Protein AF-A0A8T6X3N9-F1 (afdb_monomer)

Structure (mmCIF, N/CA/C/O backbone):
data_AF-A0A8T6X3N9-F1
#
_entry.id   AF-A0A8T6X3N9-F1
#
loop_
_atom_site.group_PDB
_atom_site.id
_atom_site.type_symbol
_atom_site.label_atom_id
_atom_site.label_alt_id
_atom_site.label_comp_id
_atom_site.label_asym_id
_atom_site.label_entity_id
_atom_site.label_seq_id
_atom_site.pdbx_PDB_ins_code
_atom_site.Cartn_x
_atom_site.Cartn_y
_atom_site.Cartn_z
_atom_site.occupancy
_atom_site.B_iso_or_equiv
_atom_site.auth_seq_id
_atom_site.auth_comp_id
_atom_site.auth_asym_id
_atom_site.auth_atom_id
_atom_site.pdbx_PDB_model_num
ATOM 1 N N . MET A 1 1 ? 31.431 1.020 -22.360 1.00 53.38 1 MET A N 1
ATOM 2 C CA . MET A 1 1 ? 31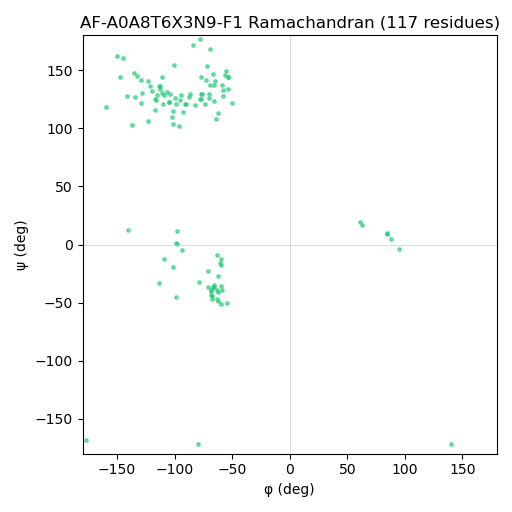.102 -0.129 -21.483 1.00 53.38 1 MET A CA 1
ATOM 3 C C . MET A 1 1 ? 29.617 -0.202 -21.123 1.00 53.38 1 MET A C 1
ATOM 5 O O . MET A 1 1 ? 29.113 -1.302 -20.970 1.00 53.38 1 MET A O 1
ATOM 9 N N . GLU A 1 2 ? 28.910 0.926 -21.017 1.00 49.91 2 GLU A N 1
ATOM 10 C CA . GLU A 1 2 ? 27.474 0.998 -20.677 1.00 49.91 2 GLU A CA 1
ATOM 11 C C . GLU A 1 2 ? 26.547 0.440 -21.777 1.00 49.91 2 GLU A C 1
ATOM 13 O O . GLU A 1 2 ? 25.712 -0.414 -21.507 1.00 49.91 2 GLU A O 1
ATOM 18 N N . ARG A 1 3 ? 26.813 0.768 -23.051 1.00 53.06 3 ARG A N 1
ATOM 19 C CA . ARG A 1 3 ? 26.051 0.243 -24.205 1.00 53.06 3 ARG A CA 1
ATOM 20 C C . ARG A 1 3 ? 26.070 -1.287 -24.343 1.00 53.06 3 ARG A C 1
ATOM 22 O O . ARG A 1 3 ? 25.068 -1.872 -24.728 1.00 53.06 3 ARG A O 1
ATOM 29 N N . ALA A 1 4 ? 27.188 -1.933 -24.001 1.00 59.19 4 ALA A N 1
ATOM 30 C CA . ALA A 1 4 ? 27.318 -3.391 -24.067 1.00 59.19 4 ALA A CA 1
ATOM 31 C C . ALA A 1 4 ? 26.489 -4.095 -22.974 1.00 59.19 4 ALA A C 1
ATOM 33 O O . ALA A 1 4 ? 25.864 -5.115 -23.248 1.00 59.19 4 ALA A O 1
ATOM 34 N N . ARG A 1 5 ? 26.413 -3.507 -21.766 1.00 55.19 5 ARG A N 1
ATOM 35 C CA . ARG A 1 5 ? 25.546 -3.984 -20.671 1.00 55.19 5 ARG A CA 1
ATOM 36 C C . ARG A 1 5 ? 24.063 -3.831 -21.004 1.00 55.19 5 ARG A C 1
ATOM 38 O O . ARG A 1 5 ? 23.282 -4.717 -20.670 1.00 55.19 5 ARG A O 1
ATOM 45 N N . ASP A 1 6 ? 23.684 -2.758 -21.695 1.00 59.38 6 ASP A N 1
ATOM 46 C CA . ASP A 1 6 ? 22.311 -2.552 -22.173 1.00 59.38 6 ASP A CA 1
ATOM 47 C C . ASP A 1 6 ? 21.919 -3.535 -23.278 1.00 59.38 6 ASP A C 1
ATOM 49 O O . ASP A 1 6 ? 20.797 -4.038 -23.297 1.00 59.38 6 ASP A O 1
ATOM 53 N N . GLU A 1 7 ? 22.829 -3.828 -24.206 1.00 65.81 7 GLU A N 1
ATOM 54 C CA . GLU A 1 7 ? 22.609 -4.805 -25.275 1.00 65.81 7 GLU A CA 1
ATOM 55 C C . GLU A 1 7 ? 22.514 -6.236 -24.744 1.00 65.81 7 GLU A C 1
ATOM 57 O O . GLU A 1 7 ? 21.664 -7.002 -25.198 1.00 65.81 7 GLU A O 1
ATOM 62 N N . GLU A 1 8 ? 23.338 -6.590 -23.759 1.00 69.81 8 GLU A N 1
ATOM 63 C CA . GLU A 1 8 ? 23.278 -7.877 -23.068 1.00 69.81 8 GLU A CA 1
ATOM 64 C C . GLU A 1 8 ? 21.996 -8.005 -22.235 1.00 69.81 8 GLU A C 1
ATOM 66 O O . GLU A 1 8 ? 21.279 -8.995 -22.385 1.00 69.81 8 GLU A O 1
ATOM 71 N N . ARG A 1 9 ? 21.610 -6.956 -21.484 1.00 66.50 9 ARG A N 1
ATOM 72 C CA . ARG A 1 9 ? 20.292 -6.870 -20.826 1.00 66.50 9 ARG A CA 1
ATOM 73 C C . ARG A 1 9 ? 19.164 -7.063 -21.826 1.00 66.50 9 ARG A C 1
ATOM 75 O O . ARG A 1 9 ? 18.292 -7.887 -21.590 1.00 66.50 9 ARG A O 1
ATOM 82 N N . ARG A 1 10 ? 19.168 -6.341 -22.952 1.00 68.50 10 ARG A N 1
ATOM 83 C CA . ARG A 1 10 ? 18.131 -6.471 -23.992 1.00 68.50 10 ARG A CA 1
ATOM 84 C C . ARG A 1 10 ? 18.047 -7.887 -24.544 1.00 68.50 10 ARG A C 1
ATOM 86 O O . ARG A 1 10 ? 16.944 -8.357 -24.800 1.00 68.50 10 ARG A O 1
ATOM 93 N N . ARG A 1 11 ? 19.186 -8.557 -24.738 1.00 75.19 11 ARG A N 1
ATOM 94 C CA . ARG A 1 11 ? 19.235 -9.935 -25.241 1.00 75.19 11 ARG A CA 1
ATOM 95 C C . ARG A 1 11 ? 18.660 -10.912 -24.217 1.00 75.19 11 ARG A C 1
ATOM 97 O O . ARG A 1 11 ? 17.793 -11.698 -24.571 1.00 75.19 11 ARG A O 1
ATOM 104 N N . ILE A 1 12 ? 19.069 -10.785 -22.954 1.00 72.19 12 ILE A N 1
ATOM 105 C CA . ILE A 1 12 ? 18.575 -11.602 -21.838 1.00 72.19 12 ILE A CA 1
ATOM 106 C C . ILE A 1 12 ? 17.072 -11.391 -21.632 1.00 72.19 12 ILE A C 1
ATOM 108 O O . ILE A 1 12 ? 16.326 -12.364 -21.589 1.00 72.19 12 ILE A O 1
ATOM 112 N N . TYR A 1 13 ? 16.605 -10.139 -21.578 1.00 70.31 13 TYR A N 1
ATOM 113 C CA . TYR A 1 13 ? 15.179 -9.831 -21.447 1.00 70.31 13 TYR A CA 1
ATOM 114 C C . TYR A 1 13 ? 14.378 -10.349 -22.640 1.00 70.31 13 TYR A C 1
ATOM 116 O O . TYR A 1 13 ? 13.312 -10.911 -22.433 1.00 70.31 13 TYR A O 1
ATOM 124 N N . ARG A 1 14 ? 14.886 -10.226 -23.873 1.00 74.31 14 ARG A N 1
ATOM 125 C CA . ARG A 1 14 ? 14.223 -10.786 -25.059 1.00 74.31 14 ARG A CA 1
ATOM 126 C C . ARG A 1 14 ? 14.054 -12.300 -24.944 1.00 74.31 14 ARG A C 1
ATOM 128 O O . ARG A 1 14 ? 12.941 -12.782 -25.094 1.00 74.31 14 ARG A O 1
ATOM 135 N N . THR A 1 15 ? 15.123 -13.029 -24.632 1.00 72.25 15 THR A N 1
ATOM 136 C CA . THR A 1 15 ? 15.065 -14.490 -24.483 1.00 72.25 15 THR A CA 1
ATOM 137 C C . THR A 1 15 ? 14.153 -14.909 -23.329 1.00 72.25 15 THR A C 1
ATOM 139 O O . THR A 1 15 ? 13.399 -15.867 -23.473 1.00 72.25 15 THR A O 1
ATOM 142 N N . LEU A 1 16 ? 14.166 -14.181 -22.207 1.00 68.19 16 LEU A N 1
ATOM 143 C CA . LEU A 1 16 ? 13.241 -14.415 -21.096 1.00 68.19 16 LEU A CA 1
ATOM 144 C C . LEU A 1 16 ? 11.787 -14.177 -21.519 1.00 68.19 16 LEU A C 1
ATOM 146 O O . LEU A 1 16 ? 10.958 -15.039 -21.270 1.00 68.19 16 LEU A O 1
ATOM 150 N N . TYR A 1 17 ? 11.477 -13.077 -22.213 1.00 69.56 17 TYR A N 1
ATOM 151 C CA . TYR A 1 17 ? 10.119 -12.781 -22.688 1.00 69.56 17 TYR A CA 1
ATOM 152 C C . TYR A 1 17 ? 9.614 -13.774 -23.741 1.00 69.56 17 TYR A C 1
ATOM 154 O O . TYR A 1 17 ? 8.436 -14.113 -23.731 1.00 69.56 17 TYR A O 1
ATOM 162 N N . GLU A 1 18 ? 10.482 -14.248 -24.634 1.00 74.62 18 GLU A N 1
ATOM 163 C CA . GLU A 1 18 ? 10.124 -15.226 -25.673 1.00 74.62 18 GLU A CA 1
ATOM 164 C C . GLU A 1 18 ? 9.863 -16.629 -25.103 1.00 74.62 18 GLU A C 1
ATOM 166 O O . GLU A 1 18 ? 9.172 -17.427 -25.732 1.00 74.62 18 GLU A O 1
ATOM 171 N N . THR A 1 19 ? 10.409 -16.937 -23.922 1.00 75.25 19 THR A N 1
ATOM 172 C CA . THR A 1 19 ? 10.308 -18.266 -23.295 1.00 75.25 19 THR A CA 1
ATOM 173 C C . THR A 1 19 ? 9.409 -18.298 -22.059 1.00 75.25 19 THR A C 1
ATOM 175 O O . THR A 1 19 ? 9.056 -19.386 -21.603 1.00 75.25 19 THR A O 1
ATOM 178 N N . MET A 1 20 ? 9.011 -17.138 -21.519 1.00 69.00 20 MET A N 1
ATOM 179 C CA . MET A 1 20 ? 8.129 -17.062 -20.357 1.00 69.00 20 MET A CA 1
ATOM 180 C C . MET A 1 20 ? 6.695 -17.432 -20.755 1.00 69.00 20 MET A C 1
ATOM 182 O O . MET A 1 20 ? 6.103 -16.743 -21.591 1.00 69.00 20 MET A O 1
ATOM 186 N N . PRO A 1 21 ? 6.091 -18.466 -20.143 1.00 70.25 21 PRO A N 1
ATOM 187 C CA . PRO A 1 21 ? 4.663 -18.690 -20.285 1.00 70.25 21 PRO A CA 1
ATOM 188 C C . PRO A 1 21 ? 3.926 -17.499 -19.664 1.00 70.25 21 PRO A C 1
ATOM 190 O O . PRO A 1 21 ? 3.930 -17.317 -18.445 1.00 70.25 21 PRO A O 1
ATOM 193 N N . PHE A 1 22 ? 3.326 -16.660 -20.509 1.00 69.25 22 PHE A N 1
ATOM 194 C CA . PHE A 1 22 ? 2.446 -15.596 -20.044 1.00 69.25 22 PHE A CA 1
ATOM 195 C C . PHE A 1 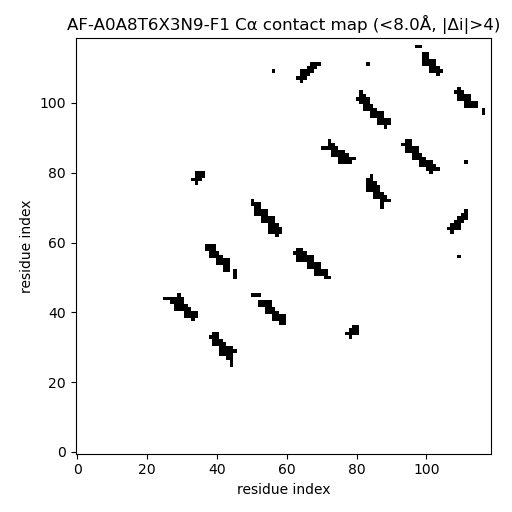22 ? 1.157 -16.220 -19.504 1.00 69.25 22 PHE A C 1
ATOM 197 O O . PHE A 1 22 ? 0.550 -17.035 -20.204 1.00 69.25 22 PHE A O 1
ATOM 204 N N . PRO A 1 23 ? 0.718 -15.856 -18.287 1.00 73.75 23 PRO A N 1
ATOM 205 C CA . PRO A 1 23 ? -0.563 -16.313 -17.775 1.00 73.75 23 PRO A CA 1
ATOM 206 C C . PRO A 1 23 ? -1.689 -15.894 -18.724 1.00 73.75 23 PRO A C 1
ATOM 208 O O . PRO A 1 23 ? -1.767 -14.730 -19.115 1.00 73.75 23 PRO A O 1
ATOM 211 N N . GLU A 1 24 ? -2.595 -16.817 -19.055 1.00 79.81 24 GLU A N 1
ATOM 212 C CA . GLU A 1 24 ? -3.825 -16.474 -19.789 1.00 79.81 24 GLU A CA 1
ATOM 213 C C . GLU A 1 24 ? -4.707 -15.507 -18.982 1.00 79.81 24 GLU A C 1
ATOM 215 O O . GLU A 1 24 ? -5.462 -14.715 -19.545 1.00 79.81 24 GLU A O 1
ATOM 220 N N . ILE A 1 25 ? -4.585 -15.554 -17.650 1.00 81.81 25 ILE A N 1
ATOM 221 C CA . ILE A 1 25 ? -5.305 -14.707 -16.705 1.00 81.81 25 ILE A CA 1
ATOM 222 C C . ILE A 1 25 ? -4.290 -14.088 -15.750 1.00 81.81 25 ILE A C 1
ATOM 224 O O . ILE A 1 25 ? -3.567 -14.795 -15.048 1.00 81.81 25 ILE A O 1
ATOM 228 N N . MET A 1 26 ? -4.258 -12.759 -15.708 1.00 82.44 26 MET A N 1
ATOM 229 C CA . MET A 1 26 ? -3.458 -12.037 -14.722 1.00 82.44 26 MET A CA 1
ATOM 230 C C . MET A 1 26 ? -4.166 -12.058 -13.361 1.00 82.44 26 MET A C 1
ATOM 232 O O . MET A 1 26 ? -5.397 -11.951 -13.331 1.00 82.44 26 MET A O 1
ATOM 236 N N . PRO A 1 27 ? -3.428 -12.151 -12.240 1.00 86.19 27 PRO A N 1
ATOM 237 C CA . PRO A 1 27 ? -4.021 -11.986 -10.919 1.00 86.19 27 PRO A CA 1
ATOM 238 C C . PRO A 1 27 ? -4.751 -10.644 -10.810 1.00 86.19 27 PRO A C 1
ATOM 240 O O . PRO A 1 27 ? -4.368 -9.661 -11.443 1.00 86.19 27 PRO A O 1
ATOM 243 N N . ALA A 1 28 ? -5.809 -10.598 -10.00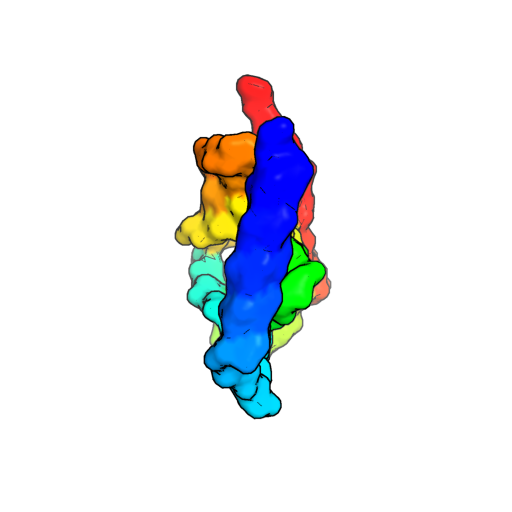3 1.00 86.56 28 ALA A N 1
ATOM 244 C CA . ALA A 1 28 ? -6.491 -9.341 -9.697 1.00 86.56 28 ALA A CA 1
ATOM 245 C C . ALA A 1 28 ? -5.726 -8.523 -8.640 1.00 86.56 28 ALA A C 1
ATOM 247 O O . ALA A 1 28 ? -5.720 -7.293 -8.692 1.00 86.56 28 ALA A O 1
ATOM 248 N N . TYR A 1 29 ? -5.047 -9.211 -7.718 1.00 91.75 29 TYR A N 1
ATOM 249 C CA . TYR A 1 29 ? -4.424 -8.623 -6.536 1.00 91.75 29 TYR A CA 1
ATOM 250 C C . TYR A 1 29 ? -3.013 -9.180 -6.320 1.00 91.75 29 TYR A C 1
ATOM 252 O O . TYR A 1 29 ? -2.755 -10.335 -6.661 1.00 91.75 29 TYR A O 1
ATOM 260 N N . GLU A 1 30 ? -2.126 -8.351 -5.773 1.00 90.81 30 GLU A N 1
ATOM 261 C CA . GLU A 1 30 ? -0.723 -8.681 -5.476 1.00 90.81 30 GLU A CA 1
ATOM 262 C C . GLU A 1 30 ? -0.525 -9.052 -4.000 1.00 90.81 30 GLU A C 1
ATOM 264 O O . GLU A 1 30 ? 0.134 -10.043 -3.694 1.00 90.81 30 GLU A O 1
ATOM 269 N N . ASP A 1 31 ? -1.105 -8.270 -3.084 1.00 93.06 31 ASP A N 1
ATOM 270 C CA . ASP A 1 31 ? -0.862 -8.378 -1.642 1.00 93.06 31 ASP A CA 1
ATOM 271 C C . ASP A 1 31 ? -2.099 -7.956 -0.829 1.00 93.06 31 ASP A C 1
ATOM 273 O O . ASP A 1 31 ? -3.007 -7.287 -1.338 1.00 93.06 31 ASP A O 1
ATOM 277 N N . LEU A 1 32 ? -2.141 -8.357 0.444 1.00 94.75 32 LEU A N 1
ATOM 278 C CA . LEU A 1 32 ? -3.206 -8.027 1.386 1.00 94.75 32 LEU A CA 1
ATOM 279 C C . LEU A 1 32 ? -2.641 -7.762 2.785 1.00 94.75 32 LEU A C 1
ATOM 281 O O . LEU A 1 32 ? -1.946 -8.595 3.363 1.00 94.75 32 LEU A O 1
ATOM 285 N N . VAL A 1 33 ? -3.007 -6.617 3.364 1.00 96.06 33 VAL A N 1
ATOM 286 C CA . VAL A 1 33 ? -2.564 -6.184 4.699 1.00 96.06 33 VAL A CA 1
ATOM 287 C C . VAL A 1 33 ? -3.765 -5.698 5.509 1.00 96.06 33 VAL A C 1
ATOM 289 O O . VAL A 1 33 ? -4.697 -5.115 4.963 1.00 96.06 33 VAL A O 1
ATOM 292 N N . VAL A 1 34 ? -3.762 -5.932 6.821 1.00 96.50 34 VAL A N 1
ATOM 293 C CA . VAL A 1 34 ? -4.790 -5.421 7.742 1.00 96.50 34 VAL A CA 1
ATOM 294 C C . VAL A 1 34 ? -4.192 -4.290 8.572 1.00 96.50 34 VAL A C 1
ATOM 296 O O . VAL A 1 34 ? -3.100 -4.448 9.117 1.00 96.50 34 VAL A O 1
ATOM 299 N N . ASP A 1 35 ? -4.887 -3.154 8.655 1.00 96.00 35 ASP A N 1
ATOM 300 C CA . ASP A 1 35 ? -4.441 -2.016 9.465 1.00 96.00 35 ASP A CA 1
ATOM 301 C C . ASP A 1 35 ? -4.834 -2.133 10.945 1.00 96.00 35 ASP A C 1
ATOM 303 O O . ASP A 1 35 ? -5.605 -3.008 11.346 1.00 96.00 35 ASP A O 1
ATOM 307 N N . ALA A 1 36 ? -4.309 -1.227 11.773 1.00 95.62 36 ALA A N 1
ATOM 308 C CA . ALA A 1 36 ? -4.571 -1.196 13.213 1.00 95.62 36 ALA A CA 1
ATOM 309 C C . ALA A 1 36 ? -6.061 -1.029 13.595 1.00 95.62 36 ALA A C 1
ATOM 311 O O . ALA A 1 36 ? -6.437 -1.316 14.730 1.00 95.62 36 ALA A O 1
ATOM 312 N N . GLU A 1 37 ? -6.916 -0.575 12.672 1.00 93.69 37 GLU A N 1
ATOM 313 C CA . GLU A 1 37 ? -8.364 -0.416 12.869 1.00 93.69 37 GLU A CA 1
ATOM 314 C C . GLU A 1 37 ? -9.172 -1.599 12.301 1.00 93.69 37 GLU A C 1
ATOM 316 O O . GLU A 1 37 ? -10.400 -1.622 12.404 1.00 93.69 37 GLU A O 1
ATOM 321 N N . GLY A 1 38 ? -8.497 -2.598 11.724 1.00 95.25 38 GLY A N 1
ATOM 322 C CA . GLY A 1 38 ? -9.113 -3.776 11.120 1.00 95.25 38 GLY A CA 1
ATOM 323 C C . GLY A 1 38 ? -9.574 -3.576 9.676 1.00 95.25 38 GLY A C 1
ATOM 324 O O . GLY A 1 38 ? -10.260 -4.450 9.144 1.00 95.25 38 GLY A O 1
ATOM 325 N N . ASN A 1 39 ? -9.223 -2.460 9.028 1.00 95.81 39 ASN A N 1
ATOM 326 C CA . ASN A 1 39 ? -9.505 -2.284 7.606 1.00 95.81 39 ASN A CA 1
ATOM 327 C C . ASN A 1 39 ? -8.573 -3.176 6.783 1.00 95.81 39 ASN A C 1
ATOM 329 O O . ASN A 1 39 ? -7.386 -3.309 7.087 1.00 95.81 39 ASN A O 1
ATOM 333 N N . VAL A 1 40 ? -9.107 -3.749 5.710 1.00 96.81 40 VAL A N 1
ATOM 334 C CA . VAL A 1 40 ? -8.368 -4.604 4.783 1.00 96.81 40 VAL A CA 1
ATOM 335 C C . VAL A 1 40 ? -7.886 -3.766 3.611 1.00 96.81 40 VAL A C 1
ATOM 337 O O . VAL A 1 40 ? -8.680 -3.125 2.927 1.00 96.81 40 VAL A O 1
ATOM 340 N N . TRP A 1 41 ? -6.583 -3.790 3.380 1.00 97.00 41 TRP A N 1
ATOM 341 C CA . TRP A 1 41 ? -5.909 -3.137 2.272 1.00 97.00 41 TRP A CA 1
ATOM 342 C C . TRP A 1 41 ? -5.527 -4.196 1.249 1.00 97.00 41 TRP A C 1
ATOM 344 O O . TRP A 1 41 ? -4.811 -5.137 1.580 1.00 97.00 41 TRP A O 1
ATOM 354 N N . VAL A 1 42 ? -5.993 -4.038 0.015 1.00 97.00 42 VAL A N 1
ATOM 355 C CA . VAL A 1 42 ? -5.760 -4.984 -1.079 1.00 97.00 42 VAL A CA 1
ATOM 356 C C . VAL A 1 42 ? -4.968 -4.287 -2.176 1.00 97.00 42 VAL A C 1
ATOM 358 O O . VAL A 1 42 ? -5.453 -3.325 -2.773 1.00 97.00 42 VAL A O 1
ATOM 361 N N . GLU A 1 43 ? -3.747 -4.745 -2.442 1.00 95.50 43 GLU A N 1
ATOM 362 C CA . GLU A 1 43 ? -2.928 -4.208 -3.529 1.00 95.50 43 GLU A CA 1
ATOM 363 C C . GLU A 1 43 ? -3.433 -4.756 -4.863 1.00 95.50 43 GLU A C 1
ATOM 365 O O . GLU A 1 43 ? -3.512 -5.969 -5.061 1.00 95.50 43 GLU A O 1
ATOM 370 N N . ALA A 1 44 ? -3.756 -3.869 -5.800 1.00 93.00 44 ALA A N 1
ATOM 371 C CA . ALA A 1 44 ? -4.065 -4.265 -7.166 1.00 93.00 44 ALA A CA 1
ATOM 372 C C . ALA A 1 44 ? -2.816 -4.849 -7.841 1.00 93.00 44 ALA A C 1
ATOM 374 O O . ALA A 1 44 ? -1.729 -4.277 -7.743 1.00 93.00 44 ALA A O 1
ATOM 375 N N . TYR A 1 45 ? -2.986 -5.948 -8.579 1.00 90.00 45 TYR A N 1
ATOM 376 C CA . TYR A 1 45 ? -1.882 -6.550 -9.321 1.00 90.00 45 TYR A CA 1
ATOM 377 C C . TYR A 1 45 ? -1.273 -5.550 -10.312 1.00 90.00 45 TYR A C 1
ATOM 379 O O . TYR A 1 45 ? -1.977 -4.961 -11.144 1.00 90.00 45 TYR A O 1
ATOM 387 N N . ARG A 1 46 ? 0.050 -5.382 -10.250 1.00 87.75 46 ARG A N 1
ATOM 388 C CA . ARG A 1 46 ? 0.793 -4.481 -11.136 1.00 87.75 46 ARG A CA 1
ATOM 389 C C . ARG A 1 46 ? 1.259 -5.223 -12.379 1.00 87.75 46 ARG A C 1
ATOM 391 O O . ARG A 1 46 ? 2.007 -6.194 -12.315 1.00 87.75 46 ARG A O 1
ATOM 398 N N . ARG A 1 47 ? 0.829 -4.745 -13.547 1.00 81.88 47 ARG A N 1
ATOM 399 C CA . ARG A 1 47 ? 1.323 -5.259 -14.832 1.00 81.88 47 ARG A CA 1
ATOM 400 C C . ARG A 1 47 ? 2.768 -4.802 -15.054 1.00 81.88 47 ARG A C 1
ATOM 402 O O . ARG A 1 47 ? 3.131 -3.731 -14.572 1.00 81.88 47 ARG A O 1
ATOM 409 N N . PRO A 1 48 ? 3.578 -5.540 -15.835 1.00 78.81 48 PRO A N 1
ATOM 410 C CA . PRO A 1 48 ? 4.889 -5.051 -16.251 1.00 78.81 48 PRO A CA 1
ATOM 411 C C . PRO A 1 48 ? 4.792 -3.633 -16.843 1.00 78.81 48 PRO A C 1
ATOM 413 O O . PRO A 1 48 ? 4.052 -3.413 -17.802 1.00 78.81 48 PRO A O 1
ATOM 416 N N . GLY A 1 49 ? 5.520 -2.679 -16.253 1.00 79.06 49 GLY A N 1
ATOM 417 C CA . GLY A 1 49 ? 5.487 -1.257 -16.618 1.00 79.06 49 GLY A CA 1
ATOM 418 C C . GLY A 1 49 ? 4.533 -0.375 -15.796 1.00 79.06 49 GLY A C 1
ATOM 419 O O . GLY A 1 49 ? 4.524 0.834 -16.012 1.00 79.06 49 GLY A O 1
ATOM 420 N N . ASP A 1 50 ? 3.745 -0.939 -14.872 1.00 82.56 50 ASP A N 1
ATOM 421 C CA . ASP A 1 50 ? 3.021 -0.183 -13.841 1.00 82.56 50 ASP A CA 1
ATOM 422 C C . ASP A 1 50 ? 3.829 -0.177 -12.537 1.00 82.56 50 ASP A C 1
ATOM 424 O O . ASP A 1 50 ? 3.858 -1.156 -11.788 1.00 82.56 50 ASP A O 1
ATOM 428 N N . ASP A 1 51 ? 4.498 0.941 -12.269 1.00 82.69 51 ASP A N 1
ATOM 429 C CA . ASP A 1 51 ? 5.402 1.067 -11.124 1.00 82.69 51 ASP A CA 1
ATOM 430 C C . ASP A 1 51 ? 4.719 1.645 -9.878 1.00 82.69 51 ASP A C 1
ATOM 432 O O . ASP A 1 51 ? 5.351 1.735 -8.824 1.00 82.69 51 ASP A O 1
ATOM 436 N N . GLN A 1 52 ? 3.447 2.048 -9.978 1.00 88.25 52 GLN A N 1
ATOM 437 C CA . GLN A 1 52 ? 2.734 2.793 -8.944 1.00 88.25 52 GLN A CA 1
ATOM 438 C C . GLN A 1 52 ? 1.803 1.863 -8.149 1.00 88.25 52 GLN A C 1
ATOM 440 O O . GLN A 1 52 ? 0.718 1.532 -8.631 1.00 88.25 52 GLN A O 1
ATOM 445 N N . PRO A 1 53 ? 2.156 1.460 -6.910 1.00 90.56 53 PRO A N 1
ATOM 446 C CA . PRO A 1 53 ? 1.285 0.601 -6.120 1.00 90.56 53 PRO A CA 1
ATOM 447 C C . PRO A 1 53 ? -0.018 1.320 -5.769 1.00 90.56 53 PRO A C 1
ATOM 449 O O . PRO A 1 53 ? -0.029 2.520 -5.453 1.00 90.56 53 PRO A O 1
ATOM 452 N N . ARG A 1 54 ? -1.115 0.564 -5.826 1.00 93.31 54 ARG A N 1
ATOM 453 C CA . ARG A 1 54 ? -2.477 1.035 -5.589 1.00 93.31 54 ARG A CA 1
ATOM 454 C C . ARG A 1 54 ? -3.204 0.052 -4.685 1.00 93.31 54 ARG A C 1
ATOM 456 O O . ARG A 1 54 ? -3.291 -1.127 -5.008 1.00 93.31 54 ARG A O 1
ATOM 463 N N . TRP A 1 55 ? -3.762 0.575 -3.605 1.00 95.12 55 TRP A N 1
ATOM 464 C CA . TRP A 1 55 ? -4.427 -0.191 -2.563 1.00 95.12 55 TRP A CA 1
ATOM 465 C C . TRP A 1 55 ? -5.903 0.171 -2.505 1.00 95.12 55 TRP A C 1
ATOM 467 O O . TRP A 1 55 ? -6.239 1.342 -2.338 1.00 95.12 55 TRP A O 1
ATOM 477 N N . GLU A 1 56 ? -6.781 -0.813 -2.631 1.00 95.56 56 GLU A N 1
ATOM 478 C CA . GLU A 1 56 ? -8.200 -0.679 -2.307 1.00 95.56 56 GLU A CA 1
ATOM 479 C C . GLU A 1 56 ? -8.397 -0.978 -0.822 1.00 95.56 56 GLU A C 1
ATOM 481 O O . GLU A 1 56 ? -7.904 -1.986 -0.319 1.00 95.56 56 GLU A O 1
ATOM 486 N N . VAL A 1 57 ? -9.087 -0.089 -0.108 1.00 95.19 57 VAL A N 1
ATOM 487 C CA . VAL A 1 57 ? -9.279 -0.204 1.341 1.00 95.19 57 VAL A CA 1
ATOM 488 C C . VAL A 1 57 ? -10.736 -0.519 1.634 1.00 95.19 57 VAL A C 1
ATOM 490 O O . VAL A 1 57 ? -11.631 0.179 1.156 1.00 95.19 57 VAL A O 1
ATOM 493 N N . PHE A 1 58 ? -10.971 -1.538 2.451 1.00 94.94 58 PHE A N 1
ATOM 494 C CA . PHE A 1 58 ? -12.293 -1.985 2.871 1.00 94.94 58 PHE A CA 1
ATOM 495 C C . PHE A 1 58 ? -12.400 -1.964 4.391 1.00 94.94 58 PHE A C 1
ATOM 497 O O . PHE A 1 58 ? -11.455 -2.331 5.086 1.00 94.94 58 PHE A O 1
ATOM 504 N N . ASP A 1 59 ? -13.552 -1.558 4.917 1.00 93.75 59 ASP A N 1
ATOM 505 C CA . ASP A 1 59 ? -13.824 -1.661 6.349 1.00 93.75 59 ASP A CA 1
ATOM 506 C C . ASP A 1 59 ? -13.991 -3.137 6.784 1.00 93.75 59 ASP A C 1
ATOM 508 O O . ASP A 1 59 ? -14.147 -4.023 5.935 1.00 93.75 59 ASP A O 1
ATOM 512 N N . PRO A 1 60 ? -14.017 -3.441 8.097 1.00 95.19 60 PRO A N 1
ATOM 513 C CA . PRO A 1 60 ? -14.201 -4.812 8.587 1.00 95.19 60 PRO A CA 1
ATOM 514 C C . PRO A 1 60 ? -15.514 -5.491 8.155 1.00 95.19 60 PRO A C 1
ATOM 516 O O . PRO A 1 60 ? -15.690 -6.690 8.365 1.00 95.19 60 PRO A O 1
ATOM 519 N N . ARG A 1 61 ? -16.472 -4.737 7.602 1.00 95.19 61 ARG A N 1
ATOM 520 C CA . ARG A 1 61 ? -17.751 -5.234 7.076 1.00 95.19 61 ARG A CA 1
ATOM 521 C C . ARG A 1 61 ? -17.720 -5.408 5.552 1.00 95.19 61 ARG A C 1
ATOM 523 O O . ARG A 1 61 ? -18.732 -5.808 4.980 1.00 95.19 61 ARG A O 1
ATOM 530 N N . GLY A 1 62 ? -16.587 -5.129 4.904 1.00 93.50 62 GLY A N 1
ATOM 531 C CA . GLY A 1 62 ? -16.390 -5.221 3.459 1.00 93.50 62 GLY A CA 1
ATOM 532 C C . GLY A 1 62 ? -16.828 -3.980 2.678 1.00 93.50 62 GLY A C 1
ATOM 533 O O . GLY A 1 62 ? -16.884 -4.028 1.451 1.00 93.50 62 GLY A O 1
ATOM 534 N N . ALA A 1 63 ? -17.155 -2.867 3.341 1.00 94.62 63 ALA A N 1
ATOM 535 C CA . ALA A 1 63 ? -17.513 -1.636 2.646 1.00 94.62 63 ALA A CA 1
ATOM 536 C C . ALA A 1 63 ? -16.261 -0.946 2.093 1.00 94.62 63 ALA A C 1
ATOM 538 O O . ALA A 1 63 ? -15.306 -0.698 2.825 1.00 94.62 63 ALA A O 1
ATOM 539 N N . PHE A 1 64 ? -16.278 -0.594 0.808 1.00 93.56 64 PHE A N 1
ATOM 540 C CA . PHE A 1 64 ? -15.182 0.132 0.170 1.00 93.56 64 PHE A CA 1
ATOM 541 C C . PHE A 1 64 ? -15.028 1.545 0.759 1.00 93.56 64 PHE A C 1
ATOM 543 O O . PHE A 1 64 ? -15.967 2.345 0.749 1.00 93.56 64 PHE A O 1
ATOM 550 N N . LEU A 1 65 ? -13.829 1.851 1.257 1.00 91.50 65 LEU A N 1
ATOM 551 C CA . LEU A 1 65 ? -13.457 3.120 1.887 1.00 91.50 65 LEU A CA 1
ATOM 552 C C . LEU A 1 65 ? -12.666 4.047 0.962 1.00 91.50 65 LEU A C 1
ATOM 554 O O . LEU A 1 65 ? -12.598 5.247 1.232 1.00 91.50 65 LEU A O 1
ATOM 558 N N . GLY A 1 66 ? -12.065 3.522 -0.105 1.00 90.75 66 GLY A N 1
ATOM 559 C CA . GLY A 1 66 ? -11.325 4.314 -1.082 1.00 90.75 66 GLY A CA 1
ATOM 560 C C . GLY A 1 66 ? -10.048 3.641 -1.571 1.00 90.75 66 GLY A C 1
ATOM 561 O O . GLY A 1 66 ? -9.771 2.480 -1.275 1.00 90.75 66 GLY A O 1
ATOM 562 N N . THR A 1 67 ? -9.264 4.409 -2.324 1.00 92.12 67 THR A N 1
ATOM 563 C CA . THR A 1 67 ? -8.018 3.952 -2.941 1.00 92.12 67 THR A CA 1
ATOM 564 C C . THR A 1 67 ? -6.832 4.769 -2.446 1.00 92.12 67 THR A C 1
ATOM 566 O O . THR A 1 67 ? -6.881 5.996 -2.493 1.00 92.12 67 THR A O 1
ATOM 569 N N . VAL A 1 68 ? -5.748 4.099 -2.052 1.00 91.94 68 VAL A N 1
ATOM 570 C CA . VAL A 1 68 ? -4.488 4.719 -1.620 1.00 91.94 68 VAL A CA 1
ATOM 571 C C . VAL A 1 68 ? -3.381 4.416 -2.613 1.00 91.94 68 VAL A C 1
ATOM 573 O O . VAL A 1 68 ? -3.188 3.272 -3.017 1.00 91.94 68 VAL A O 1
ATOM 576 N N . LEU A 1 69 ? -2.617 5.441 -2.976 1.00 91.88 69 LEU A N 1
ATOM 577 C CA . LEU A 1 69 ? -1.368 5.285 -3.713 1.00 91.88 69 LEU A CA 1
ATOM 578 C C . LEU A 1 69 ? -0.208 5.374 -2.725 1.00 91.88 69 LEU A C 1
ATOM 580 O O . LEU A 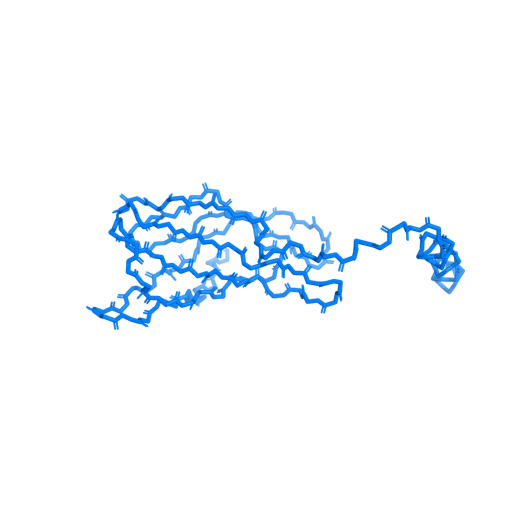1 69 ? -0.115 6.348 -1.976 1.00 91.88 69 LEU A O 1
ATOM 584 N N . THR A 1 70 ? 0.671 4.375 -2.715 1.00 91.19 70 THR A N 1
ATOM 585 C CA . THR A 1 70 ? 1.917 4.439 -1.940 1.00 91.19 70 THR A CA 1
ATOM 586 C C . THR A 1 70 ? 3.084 4.795 -2.848 1.00 91.19 70 THR A C 1
ATOM 588 O O . THR A 1 70 ? 3.024 4.535 -4.043 1.00 91.19 70 THR A O 1
ATOM 591 N N . PRO A 1 71 ? 4.167 5.400 -2.345 1.00 90.56 71 PRO A N 1
ATOM 592 C CA . PRO A 1 71 ? 5.299 5.735 -3.199 1.00 90.56 71 PRO A CA 1
ATOM 593 C C . PRO A 1 71 ? 5.846 4.510 -3.935 1.00 90.56 71 PRO A C 1
ATOM 595 O O . PRO A 1 71 ? 5.864 3.401 -3.396 1.00 90.56 71 PRO A O 1
ATOM 598 N N . GLN A 1 72 ? 6.326 4.714 -5.160 1.00 90.94 72 GLN A N 1
ATOM 599 C CA . GLN A 1 72 ? 7.014 3.655 -5.892 1.00 90.94 72 GLN A CA 1
ATOM 600 C C . GLN A 1 72 ? 8.154 3.098 -5.040 1.00 90.94 72 GLN A C 1
ATOM 602 O O . GLN A 1 72 ? 8.823 3.844 -4.318 1.00 90.94 72 GLN A O 1
ATOM 607 N N . ARG A 1 73 ? 8.387 1.786 -5.143 1.00 90.12 73 ARG A N 1
ATOM 608 C CA . ARG A 1 73 ? 9.454 1.086 -4.405 1.00 90.12 73 ARG A CA 1
ATOM 609 C C . ARG A 1 73 ? 9.311 1.159 -2.880 1.00 90.12 73 ARG A C 1
ATOM 611 O O . ARG A 1 73 ? 10.288 0.939 -2.163 1.00 90.12 73 ARG A O 1
ATOM 618 N N . PHE A 1 74 ? 8.112 1.461 -2.382 1.00 92.75 74 PHE A N 1
ATOM 619 C CA . PHE A 1 74 ? 7.770 1.363 -0.971 1.00 92.75 74 PHE A CA 1
ATOM 620 C C . PHE A 1 74 ? 7.124 0.013 -0.670 1.00 92.75 74 PHE A C 1
ATOM 622 O O . PHE A 1 74 ? 6.154 -0.372 -1.318 1.00 92.75 74 PHE A O 1
ATOM 629 N N . ARG A 1 75 ? 7.641 -0.684 0.339 1.00 92.81 75 ARG A N 1
ATOM 630 C CA . ARG A 1 75 ? 7.041 -1.891 0.902 1.00 92.81 75 ARG A CA 1
ATOM 631 C C . ARG A 1 75 ? 6.517 -1.576 2.295 1.00 92.81 75 ARG A C 1
ATOM 633 O O . ARG A 1 75 ? 7.299 -1.170 3.154 1.00 92.81 75 ARG A O 1
ATOM 640 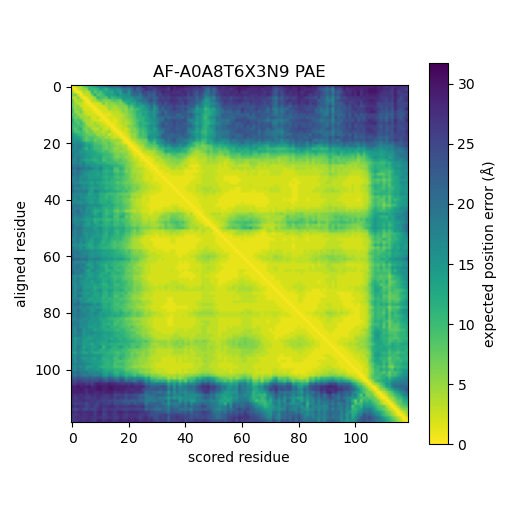N N . ILE A 1 76 ? 5.216 -1.766 2.497 1.00 95.44 76 ILE A N 1
ATOM 641 C CA . ILE A 1 76 ? 4.557 -1.582 3.793 1.00 95.44 76 ILE A CA 1
ATOM 642 C C . ILE A 1 76 ? 5.009 -2.686 4.752 1.00 95.44 76 ILE A C 1
ATOM 644 O O . ILE A 1 76 ? 5.085 -3.853 4.370 1.00 95.44 76 ILE A O 1
ATOM 648 N N . PHE A 1 77 ? 5.285 -2.307 5.998 1.00 95.44 77 PHE A N 1
ATOM 649 C CA . PHE A 1 77 ? 5.453 -3.232 7.120 1.00 95.44 77 PHE A CA 1
ATOM 650 C C . PHE A 1 77 ? 4.344 -3.068 8.159 1.00 95.44 77 PHE A C 1
ATOM 652 O O . PHE A 1 77 ? 3.937 -4.052 8.766 1.00 95.44 77 PHE A O 1
ATOM 659 N N . GLU A 1 78 ? 3.841 -1.845 8.340 1.00 96.00 78 GLU A N 1
ATOM 660 C CA . GLU A 1 78 ? 2.789 -1.544 9.307 1.00 96.00 78 GLU A CA 1
ATOM 661 C C . GLU A 1 78 ? 1.888 -0.409 8.805 1.00 96.00 78 GLU A C 1
ATOM 663 O O . GLU A 1 78 ? 2.352 0.548 8.175 1.00 96.00 78 GLU A O 1
ATOM 668 N N . ILE A 1 79 ? 0.595 -0.513 9.114 1.00 96.31 79 ILE A N 1
ATOM 669 C CA . ILE A 1 79 ? -0.407 0.520 8.854 1.00 96.31 79 ILE A CA 1
ATOM 670 C C . ILE A 1 79 ? -1.071 0.879 10.184 1.00 96.31 79 ILE A C 1
ATOM 672 O O . ILE A 1 79 ? -1.868 0.107 10.724 1.00 96.31 79 ILE A O 1
ATOM 676 N N . GLY A 1 80 ? -0.723 2.049 10.714 1.00 95.25 80 GLY A N 1
ATOM 677 C CA . GLY A 1 80 ? -1.339 2.609 11.912 1.00 95.25 80 GLY A CA 1
ATOM 678 C C . GLY A 1 80 ? -2.686 3.274 11.617 1.00 95.25 80 GLY A C 1
ATOM 679 O O . GLY A 1 80 ? -3.217 3.214 10.505 1.00 95.25 80 GLY A O 1
ATOM 680 N N . SER A 1 81 ? -3.238 3.966 12.614 1.00 91.81 81 SER A N 1
ATOM 681 C CA . SER A 1 81 ? -4.464 4.762 12.442 1.00 91.81 81 SER A CA 1
ATOM 682 C C . SER A 1 81 ? -4.270 5.960 11.5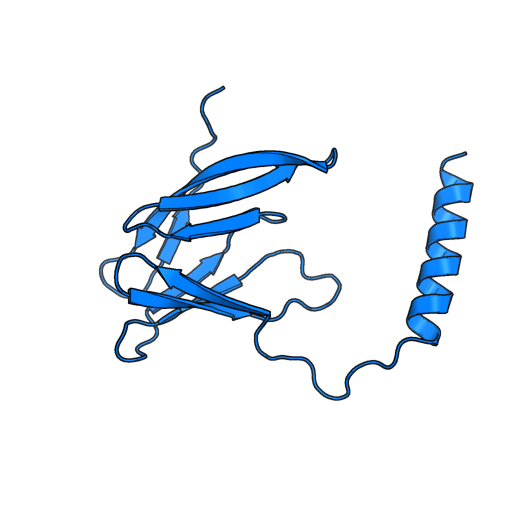05 1.00 91.81 81 SER A C 1
ATOM 684 O O . SER A 1 81 ? -5.170 6.332 10.753 1.00 91.81 81 SER A O 1
ATOM 686 N N . ASP A 1 82 ? -3.080 6.556 11.537 1.00 91.50 82 ASP A N 1
ATOM 687 C CA . ASP A 1 82 ? -2.737 7.828 10.896 1.00 91.50 82 ASP A CA 1
ATOM 688 C C . ASP A 1 82 ? -1.333 7.824 10.266 1.00 91.50 82 ASP A C 1
ATOM 690 O O . ASP A 1 82 ? -0.838 8.869 9.839 1.00 91.50 82 ASP A O 1
ATOM 694 N N . TYR A 1 83 ? -0.705 6.650 10.128 1.00 93.81 83 TYR A N 1
ATOM 695 C CA . TYR A 1 83 ? 0.562 6.505 9.416 1.00 93.81 83 TYR A CA 1
ATOM 696 C C . TYR A 1 83 ? 0.695 5.193 8.639 1.00 93.81 83 TYR A C 1
ATOM 698 O O . TYR A 1 83 ? 0.034 4.193 8.913 1.00 93.81 83 TYR A O 1
ATOM 706 N N . LEU A 1 84 ? 1.622 5.208 7.684 1.00 95.88 84 LEU A N 1
ATOM 707 C CA . LEU A 1 84 ? 2.164 4.041 6.994 1.00 95.88 84 LEU A CA 1
ATOM 708 C C . LEU A 1 84 ? 3.657 3.954 7.303 1.00 95.88 84 LEU A C 1
ATOM 710 O O . LEU A 1 84 ? 4.379 4.912 7.033 1.00 95.88 84 LEU A O 1
ATOM 714 N N . LEU A 1 85 ? 4.126 2.822 7.820 1.00 96.44 85 LEU A N 1
ATOM 715 C CA . LEU A 1 85 ? 5.543 2.561 8.067 1.00 96.44 85 LEU A CA 1
ATOM 716 C C . LEU A 1 85 ? 6.029 1.453 7.139 1.00 96.44 85 LEU A C 1
ATOM 718 O O . LEU A 1 85 ? 5.377 0.423 6.948 1.00 96.44 85 LEU A O 1
ATOM 722 N N . GLY A 1 86 ? 7.205 1.656 6.565 1.00 96.00 86 GLY A N 1
ATOM 723 C CA . GLY A 1 86 ? 7.776 0.668 5.677 1.00 96.00 86 GLY A CA 1
ATOM 724 C C . GLY A 1 86 ? 9.149 1.051 5.177 1.00 96.00 86 GLY A C 1
ATOM 725 O O . GLY A 1 86 ? 9.788 1.994 5.649 1.00 96.00 86 GLY A O 1
ATOM 726 N N . ARG A 1 87 ? 9.589 0.301 4.179 1.00 96.38 87 ARG A N 1
ATOM 727 C CA . ARG A 1 87 ? 10.887 0.476 3.549 1.00 96.38 87 ARG A CA 1
ATOM 728 C C . ARG A 1 87 ? 10.720 1.043 2.155 1.00 96.38 87 ARG A C 1
ATOM 730 O O . ARG A 1 87 ? 9.995 0.478 1.343 1.00 96.38 87 ARG A O 1
ATOM 737 N N . TRP A 1 88 ? 11.437 2.114 1.862 1.00 95.50 88 TRP A N 1
ATOM 738 C CA . TRP A 1 88 ? 11.534 2.710 0.539 1.00 95.50 88 TRP A CA 1
ATOM 739 C C . TRP A 1 88 ? 12.957 2.565 0.004 1.00 95.50 88 TRP A C 1
ATOM 741 O O . TRP A 1 88 ? 13.903 2.815 0.744 1.00 95.50 88 TRP A O 1
ATOM 751 N N . ALA A 1 89 ? 13.112 2.189 -1.263 1.00 93.88 89 ALA A N 1
ATOM 752 C CA . ALA A 1 89 ? 14.419 2.161 -1.913 1.00 93.88 89 ALA A CA 1
ATOM 753 C C . ALA A 1 89 ? 14.587 3.358 -2.859 1.00 93.88 89 ALA A C 1
ATOM 755 O O . ALA A 1 89 ? 13.721 3.604 -3.705 1.00 93.88 89 ALA A O 1
ATOM 756 N N . ASP A 1 90 ? 15.697 4.084 -2.723 1.00 91.06 90 ASP A N 1
ATOM 757 C CA . ASP A 1 90 ? 16.024 5.215 -3.595 1.00 91.06 90 ASP A CA 1
ATOM 758 C C . ASP A 1 90 ? 16.579 4.771 -4.954 1.00 91.06 90 ASP A C 1
ATOM 760 O O . ASP A 1 90 ? 16.766 3.588 -5.225 1.00 91.06 90 ASP A O 1
ATOM 764 N N . THR A 1 91 ? 16.858 5.716 -5.851 1.00 91.19 91 THR A N 1
ATOM 765 C CA . THR A 1 91 ? 17.363 5.417 -7.203 1.00 91.19 91 THR A CA 1
ATOM 766 C C . THR A 1 91 ? 18.703 4.676 -7.232 1.00 91.19 91 THR A C 1
ATOM 768 O O . THR A 1 91 ? 19.041 4.127 -8.273 1.00 91.19 91 THR A O 1
ATOM 771 N N . MET A 1 92 ? 19.444 4.649 -6.122 1.00 94.06 92 MET A N 1
ATOM 772 C CA . MET A 1 92 ? 20.706 3.922 -5.951 1.00 94.06 92 MET A CA 1
ATOM 773 C C . MET A 1 92 ? 20.512 2.565 -5.251 1.00 94.06 92 MET A C 1
ATOM 775 O O . MET A 1 92 ? 21.493 1.951 -4.839 1.00 94.06 92 MET A O 1
ATOM 779 N N . ASP A 1 93 ? 19.263 2.110 -5.106 1.00 91.19 93 ASP A N 1
ATOM 780 C CA . ASP A 1 93 ? 18.864 0.887 -4.398 1.00 91.19 93 ASP A CA 1
ATOM 781 C C . ASP A 1 93 ? 19.188 0.897 -2.895 1.00 91.19 93 ASP A C 1
ATOM 783 O O . ASP A 1 93 ? 19.141 -0.146 -2.241 1.00 91.19 93 ASP A O 1
ATOM 787 N N . VAL A 1 94 ? 19.463 2.070 -2.313 1.00 96.00 94 VAL A N 1
ATOM 788 C CA . VAL A 1 94 ? 19.673 2.190 -0.868 1.00 96.00 94 VAL A CA 1
ATOM 789 C C . VAL A 1 94 ? 18.320 2.155 -0.167 1.00 96.00 94 VAL A C 1
ATOM 791 O O . VAL A 1 94 ? 17.389 2.878 -0.531 1.00 96.00 94 VAL A O 1
ATOM 794 N N . GLU A 1 95 ? 18.207 1.291 0.840 1.00 95.69 95 GLU A N 1
ATOM 795 C CA . GLU A 1 95 ? 16.980 1.083 1.601 1.00 95.69 95 GLU A CA 1
ATOM 796 C C . GLU A 1 95 ? 16.877 2.067 2.771 1.00 95.69 95 GLU A C 1
ATOM 798 O O . GLU A 1 95 ? 17.762 2.151 3.620 1.00 95.69 95 GLU A O 1
ATOM 803 N N . HIS A 1 96 ? 15.750 2.770 2.843 1.00 94.31 96 HIS A N 1
ATOM 804 C CA . HIS A 1 96 ? 15.423 3.733 3.890 1.00 94.31 96 HIS A CA 1
ATOM 805 C C . HIS A 1 96 ? 14.136 3.314 4.591 1.00 94.31 96 HIS A C 1
ATOM 807 O O . HIS A 1 96 ? 13.146 2.977 3.937 1.00 94.31 96 HIS A O 1
ATOM 813 N N . VAL A 1 97 ? 14.106 3.386 5.920 1.00 96.50 97 VAL A N 1
ATOM 814 C CA . VAL A 1 97 ? 12.845 3.287 6.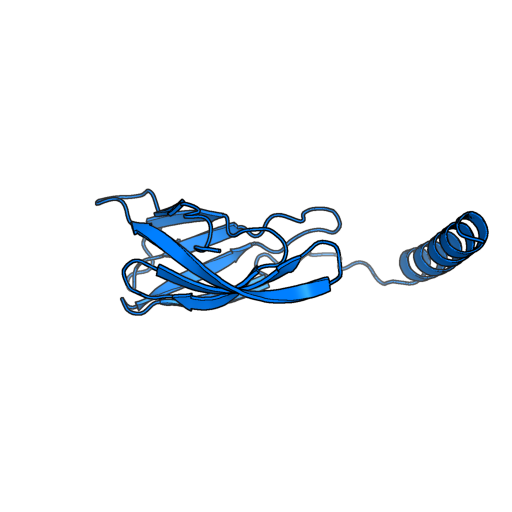664 1.00 96.50 97 VAL A CA 1
ATOM 815 C C . VAL A 1 97 ? 12.136 4.632 6.565 1.00 96.50 97 VAL A C 1
ATOM 817 O O . VAL A 1 97 ? 12.715 5.668 6.886 1.00 96.50 97 VAL A O 1
ATOM 820 N N . ARG A 1 98 ? 10.889 4.626 6.093 1.00 94.56 98 ARG A N 1
ATOM 821 C CA . ARG A 1 98 ? 10.072 5.833 5.946 1.00 94.56 98 ARG A CA 1
ATOM 822 C C . ARG A 1 98 ? 8.712 5.646 6.587 1.00 94.56 98 ARG A C 1
ATOM 824 O O . ARG A 1 98 ? 8.099 4.585 6.475 1.00 94.56 98 ARG A O 1
ATOM 831 N N . MET A 1 99 ? 8.249 6.722 7.208 1.00 95.06 99 MET A N 1
ATOM 832 C CA . MET A 1 99 ? 6.904 6.847 7.739 1.00 95.06 99 MET A CA 1
ATOM 833 C C . MET A 1 99 ? 6.172 7.947 6.972 1.00 95.06 99 MET A C 1
ATOM 835 O O . MET A 1 99 ? 6.691 9.054 6.839 1.00 95.06 99 MET A O 1
ATOM 839 N N . TYR A 1 100 ? 4.982 7.640 6.469 1.00 91.81 100 TYR A N 1
ATOM 840 C CA . TYR A 1 100 ? 4.113 8.590 5.777 1.00 91.81 100 TYR A CA 1
ATOM 841 C C . TYR A 1 100 ? 2.875 8.876 6.614 1.00 91.81 100 TYR A C 1
ATOM 843 O O . TYR A 1 100 ? 2.344 7.972 7.253 1.00 91.81 100 TYR A O 1
ATOM 851 N N . GLU A 1 101 ? 2.395 10.118 6.574 1.00 91.19 101 GLU A N 1
ATOM 852 C CA . GLU A 1 101 ? 1.122 10.490 7.188 1.00 91.19 101 GLU A CA 1
ATOM 853 C C . GLU A 1 101 ? -0.024 9.865 6.376 1.00 91.19 101 GLU A C 1
ATOM 855 O O . GLU A 1 101 ? -0.125 10.054 5.157 1.00 91.19 101 GLU A O 1
ATOM 860 N N . LEU A 1 102 ? -0.895 9.124 7.054 1.00 89.50 102 LEU A N 1
ATOM 861 C CA . LEU A 1 102 ? -2.091 8.527 6.482 1.00 89.50 102 LEU A CA 1
ATOM 862 C C . LEU A 1 102 ? -3.303 9.374 6.859 1.00 89.50 102 LEU A C 1
ATOM 864 O O . LEU A 1 102 ? -3.692 9.458 8.022 1.00 89.50 102 LEU A O 1
ATOM 868 N N . ARG A 1 103 ? -3.944 9.978 5.860 1.00 85.06 103 ARG A N 1
ATOM 869 C CA . ARG A 1 103 ? -5.162 10.761 6.071 1.00 85.06 103 ARG A CA 1
ATOM 870 C C . ARG A 1 103 ? -6.376 9.954 5.654 1.00 85.06 103 ARG A C 1
ATOM 872 O O . ARG A 1 103 ? -6.614 9.746 4.464 1.00 85.06 103 ARG A O 1
ATOM 879 N N . LYS A 1 104 ? -7.167 9.541 6.643 1.00 74.12 104 LYS A N 1
ATOM 880 C CA . LYS A 1 104 ? -8.469 8.898 6.446 1.00 74.12 104 LYS A CA 1
ATOM 881 C C . LYS A 1 104 ? -9.566 9.967 6.466 1.00 74.12 104 LYS A C 1
ATOM 883 O O . LYS A 1 104 ? -9.793 10.633 7.474 1.00 74.12 104 LYS A O 1
ATOM 888 N N . GLY A 1 105 ? -10.233 10.179 5.336 1.00 65.25 105 GLY A N 1
ATOM 889 C CA . GLY A 1 105 ? -11.403 11.049 5.254 1.00 65.25 105 GLY A CA 1
ATOM 890 C C . GLY A 1 105 ? -12.575 10.467 6.046 1.00 65.25 105 GLY A C 1
ATOM 891 O O . GLY A 1 105 ? -12.766 9.256 6.088 1.00 65.25 105 GLY A O 1
ATOM 892 N N . ARG A 1 106 ? -13.411 11.329 6.642 1.00 56.59 106 ARG A N 1
ATOM 893 C CA . ARG A 1 106 ? -14.542 10.916 7.502 1.00 56.59 106 ARG A CA 1
ATOM 894 C C . ARG A 1 106 ? -15.629 10.103 6.767 1.00 56.59 106 ARG A C 1
ATOM 896 O O . ARG A 1 106 ? -16.510 9.561 7.424 1.00 56.59 106 ARG A O 1
ATOM 903 N N . ARG A 1 107 ? -15.547 10.018 5.431 1.00 49.44 107 ARG A N 1
ATOM 904 C CA . ARG A 1 107 ? -16.156 9.040 4.510 1.00 49.44 107 ARG A CA 1
ATOM 905 C C . ARG A 1 107 ? -15.354 9.071 3.198 1.00 49.44 107 ARG A C 1
ATOM 907 O O . ARG A 1 107 ? -15.343 10.106 2.542 1.00 49.44 107 ARG A O 1
ATOM 914 N N . GLY A 1 108 ? -14.730 7.964 2.798 1.00 45.97 108 GLY A N 1
ATOM 915 C CA . GLY A 1 108 ? -14.498 7.674 1.374 1.00 45.97 108 GLY A CA 1
ATOM 916 C C . GLY A 1 108 ? -13.229 8.199 0.685 1.00 45.97 108 GLY A C 1
ATOM 917 O O . GLY A 1 108 ? -13.111 8.031 -0.525 1.00 45.97 108 GLY A O 1
ATOM 918 N N . SER A 1 109 ? -12.285 8.841 1.377 1.00 43.19 109 SER A N 1
ATOM 919 C CA . SER A 1 109 ? -11.028 9.269 0.744 1.00 43.19 109 SER A CA 1
ATOM 920 C C . SER A 1 109 ? -9.847 8.978 1.657 1.00 43.19 109 SER A C 1
ATOM 922 O O . SER A 1 109 ? -9.629 9.694 2.635 1.00 43.19 109 SER A O 1
ATOM 924 N N . VAL A 1 110 ? -9.099 7.922 1.354 1.00 50.56 110 VAL A N 1
ATOM 925 C CA . VAL A 1 110 ? -7.832 7.630 2.022 1.00 50.56 110 VAL A CA 1
ATOM 926 C C . VAL A 1 110 ? -6.713 8.135 1.117 1.00 50.56 110 VAL A C 1
ATOM 928 O O . VAL A 1 110 ? -6.623 7.743 -0.040 1.00 50.56 110 VAL A O 1
ATOM 931 N N . GLY A 1 111 ? -5.895 9.055 1.617 1.00 51.66 111 GLY A N 1
ATOM 932 C CA . GLY A 1 111 ? -4.739 9.580 0.895 1.00 51.66 111 GLY A CA 1
ATOM 933 C C . GLY A 1 111 ? -3.497 9.493 1.769 1.00 51.66 111 GLY A C 1
ATOM 934 O O . GLY A 1 111 ? -3.523 9.933 2.918 1.00 51.66 111 GLY A O 1
ATOM 935 N N . ALA A 1 112 ? -2.411 8.937 1.237 1.00 48.81 112 ALA A N 1
ATOM 936 C CA . ALA A 1 112 ? -1.097 9.068 1.851 1.00 48.81 112 ALA A CA 1
ATOM 937 C C . ALA A 1 112 ? -0.512 10.417 1.415 1.00 48.81 112 ALA A C 1
ATOM 939 O O . ALA A 1 112 ? -0.375 10.675 0.218 1.00 48.81 112 ALA A O 1
ATOM 940 N N . VAL A 1 113 ? -0.216 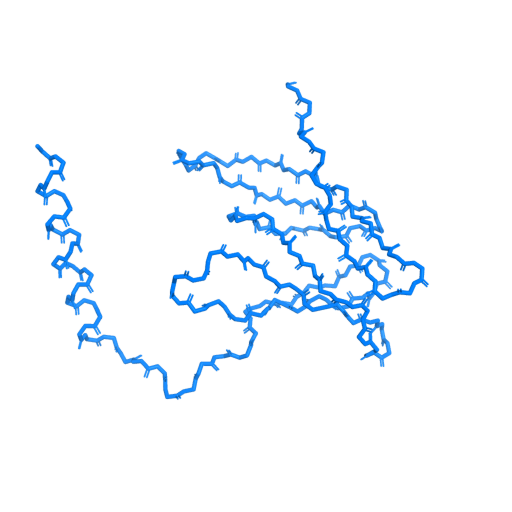11.299 2.370 1.00 51.53 113 VAL A N 1
ATOM 941 C CA . VAL A 1 113 ? 0.443 12.578 2.083 1.00 51.53 113 VAL A CA 1
ATOM 942 C C . VAL A 1 113 ? 1.893 12.458 2.518 1.00 51.53 113 VAL A C 1
ATOM 944 O O . VAL A 1 113 ? 2.193 12.170 3.677 1.00 51.53 113 VAL A O 1
ATOM 947 N N . THR A 1 114 ? 2.804 12.689 1.579 1.00 44.34 114 THR A N 1
ATOM 948 C CA . THR A 1 114 ? 4.232 12.788 1.853 1.00 44.34 114 THR A CA 1
ATOM 949 C C . THR A 1 114 ? 4.478 13.967 2.790 1.00 44.34 114 THR A C 1
ATOM 951 O O . THR A 1 114 ? 4.303 15.122 2.407 1.00 44.34 114 THR A O 1
ATOM 954 N N . ARG A 1 115 ? 4.908 13.692 4.022 1.00 43.81 115 ARG A N 1
ATOM 955 C CA . ARG A 1 115 ? 5.842 14.590 4.698 1.00 43.81 115 ARG A CA 1
ATOM 956 C C . ARG A 1 115 ? 7.223 14.079 4.327 1.00 43.81 115 ARG A C 1
ATOM 958 O O . ARG A 1 115 ? 7.501 12.903 4.560 1.00 43.81 115 ARG A O 1
ATOM 965 N N . ASP A 1 116 ? 8.037 14.916 3.691 1.00 39.69 116 ASP A N 1
AT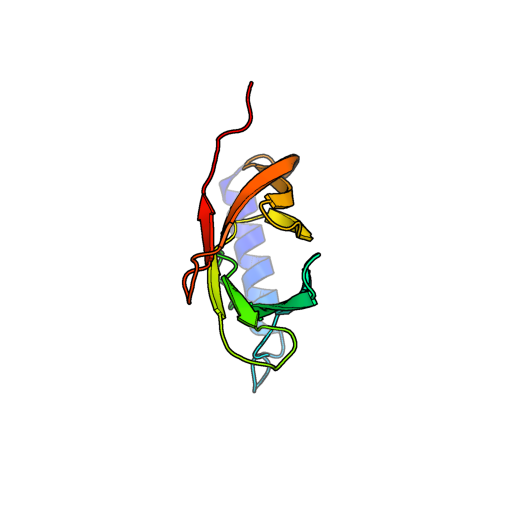OM 966 C CA . ASP A 1 116 ? 9.448 14.580 3.520 1.00 39.69 116 ASP A CA 1
ATOM 967 C C . ASP A 1 116 ? 10.029 14.247 4.902 1.00 39.69 116 ASP A C 1
ATOM 969 O O . ASP A 1 116 ? 9.733 14.962 5.871 1.00 39.69 116 ASP A O 1
ATOM 973 N N . PRO A 1 117 ? 10.795 13.151 5.038 1.00 41.28 117 PRO A N 1
ATOM 974 C CA . PRO A 1 117 ? 11.483 12.882 6.286 1.00 41.28 117 PRO A CA 1
ATOM 975 C C . PRO A 1 117 ? 12.412 14.064 6.588 1.00 41.28 117 PRO A C 1
ATOM 977 O O . PRO A 1 117 ? 13.057 14.606 5.688 1.00 41.28 117 PRO A O 1
ATOM 980 N N . LEU A 1 118 ? 12.433 14.483 7.856 1.00 36.59 118 LEU A N 1
ATOM 981 C CA . LEU A 1 118 ? 13.416 15.445 8.350 1.00 36.59 118 LEU A CA 1
ATOM 982 C C . LEU A 1 118 ? 14.838 14.939 8.026 1.00 36.59 118 LEU A C 1
ATOM 984 O O . LEU A 1 118 ? 15.041 13.721 8.051 1.00 36.59 118 LEU A O 1
ATOM 988 N N . PRO A 1 119 ? 15.766 15.857 7.692 1.00 38.72 119 PRO A N 1
ATOM 989 C CA . PRO A 1 119 ? 17.123 15.534 7.247 1.00 38.72 119 PRO A CA 1
ATOM 990 C C . PRO A 1 119 ? 17.929 14.726 8.267 1.00 38.72 119 PRO A C 1
ATOM 992 O O . PRO A 1 119 ? 17.677 14.881 9.486 1.00 38.72 119 PRO A O 1
#

Sequence (119 aa):
MERARDEERRRIYRTLYETMPFPEIMPAYEDLVVDAEGNVWVEAYRRPGDDQPRWEVFDPRGAFLGTVLTPQRFRIFEIGSDYLLGRWADTMDVEHVRMYELRKGRRGSVGAVTRDPLP

Secondary structure (DSSP, 8-state):
-HHHHHHHHHHHHHHHHHHS---SS--SEEEEEE-TTS-EEEEEPPPTT----EEEEE-TTS-EEEEEEPPTTEEEEEE-SSEEEEEEE-TT--EEEEEEEEEE-SSS-EEEE-PPPP-

Foldseek 3Di:
DVVVVVVVVVVVVVVCVVPDDDDPDDDQFDDWDAAPQRKIWTWGDADVVRQWTKTFIAHNVRHTQEMEIDDGQWDFDHHYPFKTWTWHADPVRDIDTDIWTWDRDPGRDIYTDDDDPDD

Mean predicted aligned error: 10.13 Å

pLDDT: mean 81.4, std 17.28, range [36.59, 97.0]

Nearest PDB structures (foldseek):
  8f5o-assembly1_B  TM=5.096E-01  e=1.174E-01  Leishmania tarentolae
  8p94-assembly1_D  TM=4.160E-01  e=1.082E+00  Homo sapiens
  7mo0-assembly2_D  TM=3.758E-01  e=1.206E+00  Homo sapiens
  3uku-assembly1_D  TM=2.783E-01  e=9.198E-01  Bos taurus
  6yw7-assembly1_D  TM=2.837E-01  e=1.964E+00  Homo sapiens

Radius of gyration: 17.91 Å; Cα contacts (8 Å, |Δi|>4): 202; chains: 1; bounding box: 49×34×39 Å

Solvent-accessible surface area (backbone atoms only — not comparable to full-atom values): 6927 Å² total; per-residue (Å²): 117,66,68,60,54,51,52,50,48,53,50,52,52,48,55,49,61,78,66,50,85,72,68,96,66,76,68,75,56,70,50,78,48,69,32,74,83,50,30,41,35,37,28,48,43,68,54,96,92,54,68,68,51,41,29,44,32,23,42,81,86,67,48,79,37,34,57,32,60,52,63,59,61,52,46,81,77,46,39,51,87,50,31,38,34,28,41,34,44,49,100,83,69,50,78,38,83,48,66,33,44,35,45,73,45,102,74,59,44,36,44,59,47,84,55,80,78,80,132